Protein AF-B5RK95-F1 (afdb_monomer)

Structure (mmCIF, N/CA/C/O backbone):
data_AF-B5RK95-F1
#
_entry.id   AF-B5RK95-F1
#
loop_
_atom_site.group_PDB
_atom_site.id
_atom_site.type_symbol
_atom_site.label_atom_id
_atom_site.label_alt_id
_atom_site.label_comp_id
_atom_site.label_asym_id
_atom_site.label_entity_id
_atom_site.label_seq_id
_atom_site.pdbx_PDB_ins_code
_atom_site.Cartn_x
_atom_site.Cartn_y
_atom_site.Cartn_z
_atom_site.occupancy
_atom_site.B_iso_or_equiv
_atom_site.auth_seq_id
_atom_site.auth_comp_id
_atom_site.auth_asym_id
_atom_site.auth_atom_id
_atom_site.pdbx_PDB_model_num
ATOM 1 N N . MET A 1 1 ? -3.355 -4.726 -27.374 1.00 54.84 1 MET A N 1
ATOM 2 C CA . MET A 1 1 ? -2.736 -3.385 -27.413 1.00 54.84 1 MET A CA 1
ATOM 3 C C . MET A 1 1 ? -2.759 -2.833 -25.996 1.00 54.84 1 MET A C 1
ATOM 5 O O . MET A 1 1 ? -3.835 -2.815 -25.408 1.00 54.84 1 MET A O 1
ATOM 9 N N . PHE A 1 2 ? -1.605 -2.508 -25.412 1.00 63.03 2 PHE A N 1
ATOM 10 C CA . PHE A 1 2 ? -1.546 -1.947 -24.059 1.00 63.03 2 PHE A CA 1
ATOM 11 C C . PHE A 1 2 ? -1.890 -0.448 -24.091 1.00 63.03 2 PHE A C 1
ATOM 13 O O . PHE A 1 2 ? -1.600 0.245 -25.054 1.00 63.03 2 PHE A O 1
ATOM 20 N N . ASN A 1 3 ? -2.540 0.038 -23.042 1.00 80.19 3 ASN A N 1
ATOM 21 C CA . ASN A 1 3 ? -2.752 1.451 -22.718 1.00 80.19 3 ASN A CA 1
ATOM 22 C C . ASN A 1 3 ? -2.392 1.648 -21.236 1.00 80.19 3 ASN A C 1
ATOM 24 O O . ASN A 1 3 ? -2.134 0.663 -20.535 1.00 80.19 3 ASN A O 1
ATOM 28 N N . LEU A 1 4 ? -2.392 2.878 -20.712 1.00 76.56 4 LEU A N 1
ATOM 29 C CA . LEU A 1 4 ? -1.972 3.121 -19.325 1.00 76.56 4 LEU A CA 1
ATOM 30 C C . LEU A 1 4 ? -2.767 2.271 -18.322 1.00 76.56 4 LEU A C 1
ATOM 32 O O . LEU A 1 4 ? -2.206 1.759 -17.350 1.00 76.56 4 LEU A O 1
ATOM 36 N N . GLN A 1 5 ? -4.071 2.107 -18.551 1.00 78.56 5 GLN A N 1
ATOM 37 C CA . GLN A 1 5 ? -4.948 1.347 -17.661 1.00 78.56 5 GLN A CA 1
ATOM 38 C C . GLN A 1 5 ? -4.599 -0.146 -17.639 1.00 78.56 5 GLN A C 1
ATOM 40 O O . GLN A 1 5 ? -4.458 -0.724 -16.562 1.00 78.56 5 GLN A O 1
ATOM 45 N N . THR A 1 6 ? -4.413 -0.761 -18.806 1.00 82.19 6 THR A N 1
ATOM 46 C CA . THR A 1 6 ? -4.085 -2.191 -18.936 1.00 82.19 6 THR A CA 1
ATOM 47 C C . THR A 1 6 ? -2.648 -2.498 -18.510 1.00 82.19 6 THR A C 1
ATOM 49 O O . THR A 1 6 ? -2.421 -3.503 -17.837 1.00 82.19 6 THR A O 1
ATOM 52 N N . LEU A 1 7 ? -1.695 -1.599 -18.783 1.00 77.62 7 LEU A N 1
ATOM 53 C CA . LEU A 1 7 ? -0.317 -1.694 -18.288 1.00 77.62 7 LEU A CA 1
ATOM 54 C C . LEU A 1 7 ? -0.280 -1.636 -16.751 1.00 77.62 7 LEU A C 1
ATOM 56 O O . LEU A 1 7 ? 0.379 -2.446 -16.099 1.00 77.62 7 LEU A O 1
ATOM 60 N N . THR A 1 8 ? -1.051 -0.718 -16.161 1.00 76.25 8 THR A N 1
ATOM 61 C CA . THR A 1 8 ? -1.187 -0.593 -14.701 1.00 76.25 8 THR A CA 1
ATOM 62 C C . THR A 1 8 ? -1.850 -1.825 -14.083 1.00 76.25 8 THR A C 1
ATOM 64 O O . THR A 1 8 ? -1.449 -2.258 -13.003 1.00 76.25 8 THR A O 1
ATOM 67 N N . ALA A 1 9 ? -2.862 -2.394 -14.744 1.00 79.12 9 ALA A N 1
ATOM 68 C CA . ALA A 1 9 ? -3.534 -3.604 -14.278 1.00 79.12 9 ALA A CA 1
ATOM 69 C C . ALA A 1 9 ? -2.571 -4.801 -14.236 1.00 79.12 9 ALA A C 1
ATOM 71 O O . ALA A 1 9 ? -2.454 -5.443 -13.194 1.00 79.12 9 ALA A O 1
ATOM 72 N N . LYS A 1 10 ? -1.802 -5.020 -15.310 1.00 78.88 10 LYS A N 1
ATOM 73 C CA . LYS A 1 10 ? -0.792 -6.087 -15.390 1.00 78.88 10 LYS A CA 1
ATOM 74 C C . LYS A 1 10 ? 0.316 -5.913 -14.346 1.00 78.88 10 LYS A C 1
ATOM 76 O O . LYS A 1 10 ? 0.689 -6.865 -13.667 1.00 78.88 10 LYS A O 1
ATOM 81 N N . ALA A 1 11 ? 0.789 -4.681 -14.142 1.00 75.12 11 ALA A N 1
ATOM 82 C CA . ALA A 1 11 ? 1.787 -4.374 -13.116 1.00 75.12 11 ALA A CA 1
ATOM 83 C C . ALA A 1 11 ? 1.290 -4.683 -11.689 1.00 75.12 11 ALA A C 1
ATOM 85 O O . ALA A 1 11 ? 2.057 -5.129 -10.837 1.00 75.12 11 ALA A O 1
ATOM 86 N N . ARG A 1 12 ? -0.003 -4.454 -11.420 1.00 72.06 12 ARG A N 1
ATOM 87 C CA . ARG A 1 12 ? -0.630 -4.780 -10.129 1.00 72.06 12 ARG A CA 1
ATOM 88 C C . ARG A 1 12 ? -0.820 -6.275 -9.929 1.00 72.06 12 ARG A C 1
ATOM 90 O O . ARG A 1 12 ? -0.613 -6.754 -8.820 1.00 72.06 12 ARG A O 1
ATOM 97 N N . GLU A 1 13 ? -1.205 -6.993 -10.978 1.00 75.62 13 GLU A N 1
ATOM 98 C CA . GLU A 1 13 ? -1.355 -8.447 -10.933 1.00 75.62 13 GLU A CA 1
ATOM 99 C C . GLU A 1 13 ? -0.027 -9.125 -10.573 1.00 75.62 13 GLU A C 1
ATOM 101 O O . GLU A 1 13 ? 0.015 -9.922 -9.639 1.00 75.62 13 GLU A O 1
ATOM 106 N N . LEU A 1 14 ? 1.073 -8.701 -11.207 1.00 72.56 14 LEU A N 1
ATOM 107 C CA . LEU A 1 14 ? 2.425 -9.199 -10.925 1.00 72.56 14 LEU A CA 1
ATOM 108 C C . LEU A 1 14 ? 2.904 -8.897 -9.499 1.00 72.56 14 LEU A C 1
ATOM 110 O O . LEU A 1 14 ? 3.640 -9.686 -8.912 1.00 72.56 14 LEU A O 1
ATOM 114 N N . ARG A 1 15 ? 2.497 -7.759 -8.928 1.00 71.69 15 ARG A N 1
ATOM 115 C CA . ARG A 1 15 ? 2.853 -7.384 -7.552 1.00 71.69 15 ARG A CA 1
ATOM 116 C C . ARG A 1 15 ? 2.082 -8.186 -6.495 1.00 71.69 15 ARG A C 1
ATOM 118 O O . ARG A 1 15 ? 2.555 -8.320 -5.369 1.00 71.69 15 ARG A O 1
ATOM 125 N N . GLY A 1 16 ? 0.899 -8.693 -6.837 1.00 66.25 16 GLY A N 1
ATOM 126 C CA . GLY A 1 16 ? -0.042 -9.274 -5.884 1.00 66.25 16 GLY A CA 1
ATOM 127 C C . GLY A 1 16 ? -0.821 -8.212 -5.096 1.00 66.25 16 GLY A C 1
ATOM 128 O O . GLY A 1 16 ? -0.387 -7.074 -4.904 1.00 66.25 16 GLY A O 1
ATOM 129 N N . ASN A 1 17 ? -2.022 -8.572 -4.635 1.00 60.41 17 ASN A N 1
ATOM 130 C CA . ASN A 1 17 ? -2.891 -7.662 -3.882 1.00 60.41 17 ASN A CA 1
ATOM 131 C C . ASN A 1 17 ? -2.340 -7.420 -2.466 1.00 60.41 17 ASN A C 1
ATOM 133 O O . ASN A 1 17 ? -2.669 -8.150 -1.532 1.00 60.41 17 ASN A O 1
ATOM 137 N N . VAL A 1 18 ? -1.550 -6.356 -2.301 1.00 56.75 18 VAL A N 1
ATOM 138 C CA . VAL A 1 18 ? -0.990 -5.941 -1.000 1.00 56.75 18 VAL A CA 1
ATOM 139 C C . VAL A 1 18 ? -2.084 -5.428 -0.050 1.00 56.75 18 VAL A C 1
ATOM 141 O O . VAL A 1 18 ? -1.953 -5.523 1.167 1.00 56.75 18 VAL A O 1
ATOM 144 N N . VAL A 1 19 ? -3.201 -4.916 -0.588 1.00 56.16 19 VAL A N 1
ATOM 145 C CA . VAL A 1 19 ? -4.320 -4.382 0.205 1.00 56.16 19 VAL A CA 1
ATOM 146 C C . VAL A 1 19 ? -5.676 -4.722 -0.428 1.00 56.16 19 VAL A C 1
ATOM 148 O O . VAL A 1 19 ? -6.061 -4.149 -1.450 1.00 56.16 19 VAL A O 1
ATOM 151 N N . LYS A 1 20 ? -6.481 -5.571 0.229 1.00 54.50 20 LYS A N 1
ATOM 152 C CA . LYS A 1 20 ? -7.917 -5.715 -0.081 1.00 54.50 20 LYS A CA 1
ATOM 153 C C . LYS A 1 20 ? -8.693 -4.563 0.561 1.00 54.50 20 LYS A C 1
ATOM 155 O O . LYS A 1 20 ? -9.139 -4.665 1.693 1.00 54.50 20 LYS A O 1
ATOM 160 N N . ALA A 1 21 ? -8.853 -3.454 -0.155 1.00 48.59 21 ALA A N 1
ATOM 161 C CA . ALA A 1 21 ? -9.698 -2.350 0.306 1.00 48.59 21 ALA A CA 1
ATOM 162 C C . ALA A 1 21 ? -10.989 -2.273 -0.512 1.00 48.59 21 ALA A C 1
ATOM 164 O O . ALA A 1 21 ? -10.939 -2.014 -1.718 1.00 48.59 21 ALA A O 1
ATOM 165 N N . VAL A 1 22 ? -12.117 -2.460 0.176 1.00 50.56 22 VAL A N 1
ATOM 166 C CA . VAL A 1 22 ? -13.475 -2.249 -0.334 1.00 50.56 22 VAL A CA 1
ATOM 167 C C . VAL A 1 22 ? -13.734 -0.743 -0.405 1.00 50.56 22 VAL A C 1
ATOM 169 O O . VAL A 1 22 ? -13.528 -0.021 0.568 1.00 50.56 22 VAL A O 1
ATOM 172 N N . SER A 1 23 ? -14.133 -0.253 -1.578 1.00 44.75 23 SER A N 1
ATOM 173 C CA . SER A 1 23 ? -14.533 1.142 -1.772 1.00 44.75 23 SER A CA 1
ATOM 174 C C . SER A 1 23 ? -16.000 1.300 -1.388 1.00 44.75 23 SER A C 1
ATOM 176 O O . SER A 1 23 ? -16.867 0.808 -2.104 1.00 44.75 23 SER A O 1
ATOM 178 N N . THR A 1 24 ? -16.296 2.020 -0.310 1.00 49.72 24 THR A N 1
ATOM 179 C CA . THR A 1 24 ? -17.663 2.420 0.047 1.00 49.72 24 THR A CA 1
ATOM 180 C C . THR A 1 24 ? -17.895 3.889 -0.312 1.00 49.72 24 THR A C 1
ATOM 182 O O . THR A 1 24 ? -17.224 4.785 0.197 1.00 49.72 24 THR A O 1
ATOM 185 N N . LYS A 1 25 ? -18.859 4.150 -1.206 1.00 42.91 25 LYS A N 1
ATOM 186 C CA . LYS A 1 25 ? -19.422 5.491 -1.433 1.00 42.91 25 LYS A CA 1
ATOM 187 C C . LYS A 1 25 ? -20.409 5.773 -0.295 1.00 42.91 25 LYS A C 1
ATOM 189 O O . LYS A 1 25 ? -21.507 5.231 -0.298 1.00 42.91 25 LYS A O 1
ATOM 194 N N . GLY A 1 26 ? -20.018 6.588 0.681 1.00 50.06 26 GLY A N 1
ATOM 195 C CA . GLY A 1 26 ? -20.921 7.099 1.716 1.00 50.06 26 GLY A CA 1
ATOM 196 C C . GLY A 1 26 ? -21.118 8.605 1.557 1.00 50.06 26 GLY A C 1
ATOM 197 O O . GLY A 1 26 ? -20.135 9.337 1.529 1.00 50.06 26 GLY A O 1
ATOM 198 N N . SER A 1 27 ? -22.369 9.063 1.445 1.00 45.97 27 SER A N 1
ATOM 199 C CA . SER A 1 27 ? -22.750 10.482 1.300 1.00 45.97 27 SER A CA 1
ATOM 200 C C . SER A 1 27 ? -23.079 11.183 2.626 1.00 45.97 27 SER A C 1
ATOM 202 O O . SER A 1 27 ? -23.530 12.325 2.625 1.00 45.97 27 SER A O 1
ATOM 204 N N . ARG A 1 28 ? -22.879 10.523 3.772 1.00 54.41 28 ARG A N 1
ATOM 205 C CA . ARG A 1 28 ? -23.142 11.113 5.089 1.00 54.41 28 ARG A CA 1
ATOM 206 C C . ARG A 1 28 ? -21.872 11.736 5.648 1.00 54.41 28 ARG A C 1
ATOM 208 O O . ARG A 1 28 ? -21.068 11.056 6.280 1.00 54.41 28 ARG A O 1
ATOM 215 N N . THR A 1 29 ? -21.710 13.034 5.420 1.00 50.25 29 THR A N 1
ATOM 216 C CA . THR A 1 29 ? -20.744 13.849 6.161 1.00 50.25 29 THR A CA 1
ATOM 217 C C . THR A 1 29 ? -21.251 13.969 7.595 1.00 50.25 29 THR A C 1
ATOM 219 O O . THR A 1 29 ? -22.136 14.769 7.879 1.00 50.25 29 THR A O 1
ATOM 222 N N . MET A 1 30 ? -20.753 13.114 8.485 1.00 63.47 30 MET A N 1
ATOM 223 C CA . MET A 1 30 ? -20.990 13.258 9.920 1.00 63.47 30 MET A CA 1
ATOM 224 C C . MET A 1 30 ? -19.990 14.258 10.493 1.00 63.47 30 MET A C 1
ATOM 226 O O . MET A 1 30 ? -18.818 14.248 10.103 1.00 63.47 30 MET A O 1
ATOM 230 N N . THR A 1 31 ? -20.442 15.107 11.416 1.00 67.69 31 THR A N 1
ATOM 231 C CA . THR A 1 31 ? -19.552 16.028 12.124 1.00 67.69 31 THR A CA 1
ATOM 232 C C . THR A 1 31 ? -18.623 15.223 13.036 1.00 67.69 31 THR A C 1
ATOM 234 O O . THR A 1 31 ? -19.106 14.423 13.840 1.00 67.69 31 THR A O 1
ATOM 237 N N . PRO A 1 32 ? -17.299 15.385 12.916 1.00 69.06 32 PRO A N 1
ATOM 238 C CA . PRO A 1 32 ? -16.351 14.729 13.806 1.00 69.06 32 PRO A CA 1
ATOM 239 C C . PRO A 1 32 ? -16.491 15.254 15.240 1.00 69.06 32 PRO A C 1
ATOM 241 O O . PRO A 1 32 ? -16.537 16.461 15.466 1.00 69.06 32 PRO A O 1
ATOM 244 N N . VAL A 1 33 ? -16.523 14.334 16.205 1.00 76.38 33 VAL A N 1
ATOM 245 C CA . VAL A 1 33 ? -16.513 14.652 17.639 1.00 76.38 33 VAL A CA 1
ATOM 246 C C . VAL A 1 33 ? -15.061 14.787 18.089 1.00 76.38 33 VAL A C 1
ATOM 248 O O . VAL A 1 33 ? -14.368 13.786 18.288 1.00 76.38 33 VAL A O 1
ATOM 251 N N . TYR A 1 34 ? -14.576 16.022 18.198 1.00 73.75 34 TYR A N 1
ATOM 252 C CA . TYR A 1 34 ? -13.201 16.306 18.628 1.00 73.75 34 TYR A CA 1
ATOM 253 C C . TYR A 1 34 ? -13.060 16.463 20.141 1.00 73.75 34 TYR A C 1
ATOM 255 O O . TYR A 1 34 ? -11.974 16.228 20.671 1.00 73.75 34 TYR A O 1
ATOM 263 N N . ASP A 1 35 ? -14.134 16.860 20.821 1.00 86.06 35 ASP A N 1
ATOM 264 C CA . ASP A 1 35 ? -14.102 17.135 22.249 1.00 86.06 35 ASP A CA 1
ATOM 265 C C . ASP A 1 35 ? -13.891 15.853 23.072 1.00 86.06 35 ASP A C 1
ATOM 267 O O . ASP A 1 35 ? -14.504 14.809 22.825 1.00 86.06 35 ASP A O 1
ATOM 271 N N . ARG A 1 36 ? -12.984 15.924 24.052 1.00 81.19 36 ARG A N 1
ATOM 272 C CA . ARG A 1 36 ? -12.591 14.764 24.864 1.00 81.19 36 ARG A CA 1
ATOM 273 C C . ARG A 1 36 ? -13.677 14.347 25.850 1.00 81.19 36 ARG A C 1
ATOM 275 O O . ARG A 1 36 ? -13.830 13.148 26.088 1.00 81.19 36 ARG A O 1
ATOM 282 N N . ASP A 1 37 ? -14.430 15.295 26.398 1.00 86.00 37 ASP A N 1
ATOM 283 C CA . ASP A 1 37 ? -15.521 14.992 27.321 1.00 86.00 37 ASP A CA 1
ATOM 284 C C . ASP A 1 37 ? -16.710 14.375 26.573 1.00 86.00 37 ASP A C 1
ATOM 286 O O . ASP A 1 37 ? -17.324 13.424 27.064 1.00 86.00 37 ASP A O 1
ATOM 290 N N . GLU A 1 38 ? -17.001 14.841 25.356 1.00 86.44 38 GLU A N 1
ATOM 291 C CA . GLU A 1 38 ? -17.984 14.215 24.465 1.00 86.44 38 GLU A CA 1
ATOM 292 C C . GLU A 1 38 ? -17.565 12.797 24.053 1.00 86.44 38 GLU A C 1
ATOM 294 O O . GLU A 1 38 ? -18.384 11.876 24.107 1.00 86.44 38 GLU A O 1
ATOM 299 N N . GLN A 1 39 ? -16.287 12.581 23.713 1.00 86.44 39 GLN A N 1
ATOM 300 C CA . GLN A 1 39 ? -15.757 11.239 23.439 1.00 86.44 39 GLN A CA 1
ATOM 301 C C . GLN A 1 39 ? -15.899 10.304 24.648 1.00 86.44 39 GLN A C 1
ATOM 303 O O . GLN A 1 39 ? -16.265 9.140 24.468 1.00 86.44 39 GLN A O 1
ATOM 308 N N . ARG A 1 40 ? -15.659 10.797 25.873 1.00 87.69 40 ARG A N 1
ATOM 309 C CA . ARG A 1 40 ? -15.836 10.013 27.107 1.00 87.69 40 ARG A CA 1
ATOM 310 C C . ARG A 1 40 ? -17.297 9.608 27.309 1.00 87.69 40 ARG A C 1
ATOM 312 O O . ARG A 1 40 ? -17.568 8.424 27.489 1.00 87.69 40 ARG A O 1
ATOM 319 N N . LYS A 1 41 ? -18.236 10.551 27.183 1.00 89.81 41 LYS A N 1
ATOM 320 C CA . LYS A 1 41 ? -19.683 10.275 27.284 1.00 89.81 41 LYS A CA 1
ATOM 321 C C . LYS A 1 41 ? -20.153 9.265 26.234 1.00 89.81 41 LYS A C 1
ATOM 323 O O . LYS A 1 41 ? -20.959 8.384 26.527 1.00 89.81 41 LYS A O 1
ATOM 328 N N . LEU A 1 42 ? -19.647 9.372 25.002 1.00 88.69 42 LEU A N 1
ATOM 329 C CA . LEU A 1 42 ? -19.939 8.405 23.941 1.00 88.69 42 LEU A CA 1
ATOM 330 C C . LEU A 1 42 ? -19.399 7.019 24.282 1.00 88.69 42 LEU A C 1
ATOM 332 O O . LEU A 1 42 ? -20.122 6.039 24.122 1.00 88.69 42 LEU A O 1
ATOM 336 N N . ARG A 1 43 ? -18.167 6.935 24.789 1.00 90.06 43 ARG A N 1
ATOM 337 C CA . ARG A 1 43 ? -17.567 5.673 25.222 1.00 90.06 43 ARG A CA 1
ATOM 338 C C . ARG A 1 43 ? -18.377 5.012 26.340 1.00 90.06 43 ARG A C 1
ATOM 340 O O . ARG A 1 43 ? -18.685 3.830 26.228 1.00 90.06 43 ARG A O 1
ATOM 347 N N . GLU A 1 44 ? -18.768 5.766 27.368 1.00 92.50 44 GLU A N 1
ATOM 348 C CA . GLU A 1 44 ? -19.621 5.287 28.470 1.00 92.50 44 GLU A CA 1
ATOM 349 C C . GLU A 1 44 ? -20.961 4.754 27.950 1.00 92.50 44 GLU A C 1
ATOM 351 O O . GLU A 1 44 ? -21.387 3.655 28.304 1.00 92.50 44 GLU A O 1
ATOM 356 N N . ARG A 1 45 ? -21.602 5.488 27.033 1.00 92.25 45 ARG A N 1
ATOM 357 C CA . ARG A 1 45 ? -22.849 5.044 26.403 1.00 92.25 45 ARG A CA 1
ATOM 358 C C . ARG A 1 45 ? -22.660 3.769 25.583 1.00 92.25 45 ARG A C 1
ATOM 360 O O . ARG A 1 45 ? -23.515 2.888 25.637 1.00 92.25 45 ARG A O 1
ATOM 367 N N . ILE A 1 46 ? -21.579 3.664 24.811 1.00 91.44 46 ILE A N 1
ATOM 368 C CA . ILE A 1 46 ? -21.261 2.457 24.035 1.00 91.44 46 ILE A CA 1
ATOM 369 C C . ILE A 1 46 ? -21.081 1.275 24.987 1.00 91.44 46 ILE A C 1
ATOM 371 O O . ILE A 1 46 ? -21.717 0.249 24.782 1.00 91.44 46 ILE A O 1
ATOM 375 N N . GLN A 1 47 ? -20.309 1.444 26.060 1.00 91.81 47 GLN A N 1
ATOM 376 C CA . GLN A 1 47 ? -20.085 0.408 27.068 1.00 91.81 47 GLN A CA 1
ATOM 377 C C . GLN A 1 47 ? -21.388 -0.079 27.727 1.00 91.81 47 GLN A C 1
ATOM 379 O O . GLN A 1 47 ? -21.510 -1.256 28.038 1.00 91.81 47 GLN A O 1
ATOM 384 N N . GLN A 1 48 ? -22.369 0.805 27.928 1.00 93.44 48 GLN A N 1
ATOM 385 C CA . GLN A 1 48 ? -23.658 0.449 28.536 1.00 93.44 48 GLN A CA 1
ATOM 386 C C . GLN A 1 48 ? -24.665 -0.169 27.558 1.00 93.44 48 GLN A C 1
ATOM 388 O O . GLN A 1 48 ? -25.579 -0.870 27.986 1.00 93.44 48 GLN A O 1
ATOM 393 N N . THR A 1 49 ? -24.566 0.143 26.261 1.00 94.50 49 THR A N 1
ATOM 394 C CA . THR A 1 49 ? -25.648 -0.135 25.294 1.00 94.50 49 THR A CA 1
ATOM 395 C C . THR A 1 49 ? -25.246 -1.026 24.128 1.00 94.50 49 THR A C 1
ATOM 397 O O . THR A 1 49 ? -26.122 -1.477 23.392 1.00 94.50 49 THR A O 1
ATOM 400 N N . GLN A 1 50 ? -23.951 -1.259 23.918 1.00 94.31 50 GLN A N 1
ATOM 401 C C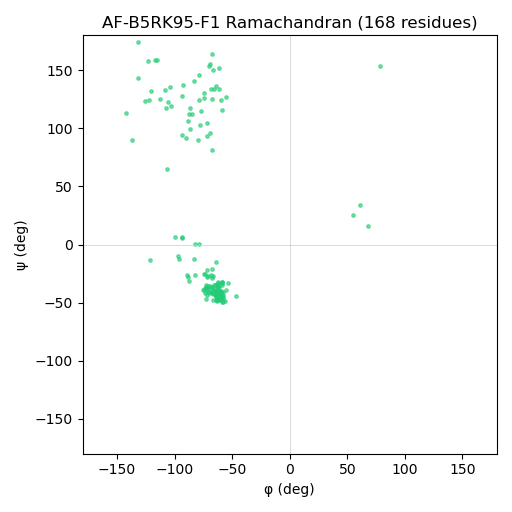A . GLN A 1 50 ? -23.420 -2.006 22.784 1.00 94.31 50 GLN A CA 1
ATOM 402 C C . GLN A 1 50 ? -22.567 -3.188 23.252 1.00 94.31 50 GLN A C 1
ATOM 404 O O . GLN A 1 50 ? -22.040 -3.167 24.361 1.00 94.31 50 GLN A O 1
ATOM 409 N N . PRO A 1 51 ? -22.383 -4.209 22.400 1.00 94.06 51 PRO A N 1
ATOM 410 C CA . PRO A 1 51 ? -21.472 -5.308 22.693 1.00 94.06 51 PRO A CA 1
ATOM 411 C C . PRO A 1 51 ? -20.016 -4.851 22.870 1.00 94.06 51 PRO A C 1
ATOM 413 O O . PRO A 1 51 ? -19.559 -3.931 22.188 1.00 94.06 51 PRO A O 1
ATOM 416 N N . ASP A 1 52 ? -19.251 -5.592 23.672 1.00 89.19 52 ASP A N 1
ATOM 417 C CA . ASP A 1 52 ? -17.842 -5.299 23.984 1.00 89.19 52 ASP A CA 1
ATOM 418 C C . ASP A 1 52 ? -16.952 -5.128 22.745 1.00 89.19 52 ASP A C 1
ATOM 420 O O . ASP A 1 52 ? -16.026 -4.317 22.733 1.00 89.19 52 ASP A O 1
ATOM 424 N N . TRP A 1 53 ? -17.238 -5.853 21.660 1.00 87.88 53 TRP A N 1
ATOM 425 C CA . TRP A 1 53 ? -16.458 -5.741 20.427 1.00 87.88 53 TRP A CA 1
ATOM 426 C C . TRP A 1 53 ? -16.626 -4.376 19.737 1.00 87.88 53 TRP A C 1
ATOM 428 O O . TRP A 1 53 ? -15.688 -3.910 19.088 1.00 87.88 53 TRP A O 1
ATOM 438 N N . ILE A 1 54 ? -17.779 -3.709 19.895 1.00 91.06 54 ILE A N 1
ATOM 439 C CA . ILE A 1 54 ? -17.992 -2.336 19.407 1.00 91.06 54 ILE A CA 1
ATOM 440 C C . ILE A 1 54 ? -17.169 -1.359 20.242 1.00 91.06 54 ILE A C 1
ATOM 442 O O . ILE A 1 54 ? -16.558 -0.449 19.683 1.00 91.06 54 ILE A O 1
ATOM 446 N N . LEU A 1 55 ? -17.128 -1.556 21.563 1.00 89.94 55 LEU A N 1
ATOM 447 C CA . LEU A 1 55 ? -16.313 -0.740 22.459 1.00 89.94 55 LEU A CA 1
ATOM 448 C C . LEU A 1 55 ? -14.823 -0.874 22.119 1.00 89.94 55 LEU A C 1
ATOM 450 O O . LEU A 1 55 ? -14.136 0.132 21.966 1.00 89.94 55 LEU A O 1
ATOM 454 N N . LEU A 1 56 ? -14.345 -2.102 21.899 1.00 87.19 56 LEU A N 1
ATOM 455 C CA . LEU A 1 56 ? -12.974 -2.361 21.458 1.00 87.19 56 LEU A CA 1
ATOM 456 C C . LEU A 1 56 ? -12.673 -1.690 20.112 1.00 87.19 56 LEU A C 1
ATOM 458 O O . LEU A 1 56 ? -11.633 -1.052 19.947 1.00 87.19 56 LEU A O 1
ATOM 462 N N . TRP A 1 57 ? -13.584 -1.815 19.145 1.00 89.25 57 TRP A N 1
ATOM 463 C CA . TRP A 1 57 ? -13.445 -1.163 17.845 1.00 89.25 57 TRP A CA 1
ATOM 464 C C . TRP A 1 57 ? -13.369 0.366 17.982 1.00 89.25 57 TRP A C 1
ATOM 466 O O . TRP A 1 57 ? -12.518 0.995 17.349 1.00 89.25 57 TRP A O 1
ATOM 476 N N . TRP A 1 58 ? -14.212 0.958 18.835 1.00 88.88 58 TRP A N 1
ATOM 477 C CA . TRP A 1 58 ? -14.223 2.393 19.124 1.00 88.88 58 TRP A CA 1
ATOM 478 C C . TRP A 1 58 ? -12.918 2.863 19.772 1.00 88.88 58 TRP A C 1
ATOM 480 O O . TRP A 1 58 ? -12.324 3.847 19.323 1.00 88.88 58 TRP A O 1
ATOM 490 N N . ASP A 1 59 ? -12.433 2.144 20.783 1.00 87.56 59 ASP A N 1
ATOM 491 C CA . ASP A 1 59 ? -11.190 2.472 21.484 1.00 87.56 59 ASP A CA 1
ATOM 492 C C . ASP A 1 59 ? -9.989 2.408 20.526 1.00 87.56 59 ASP A C 1
ATOM 494 O O . ASP A 1 59 ? -9.175 3.332 20.476 1.00 87.56 59 ASP A O 1
ATOM 498 N N . ILE A 1 60 ? -9.914 1.382 19.670 1.00 87.44 60 ILE A N 1
ATOM 499 C CA . ILE A 1 60 ? -8.867 1.293 18.641 1.00 87.44 60 ILE A CA 1
ATOM 500 C C . ILE A 1 60 ? -8.985 2.457 17.653 1.00 87.44 60 ILE A C 1
ATOM 502 O O . ILE A 1 60 ? -7.983 3.106 17.348 1.00 87.44 60 ILE A O 1
ATOM 506 N N . ALA A 1 61 ? -10.184 2.751 17.148 1.00 87.50 61 ALA A N 1
ATOM 507 C CA . ALA A 1 61 ? -10.387 3.806 16.159 1.00 87.50 61 ALA A CA 1
ATOM 508 C C . ALA A 1 61 ? -10.001 5.193 16.700 1.00 87.50 61 ALA A C 1
ATOM 510 O O . ALA A 1 61 ? -9.314 5.954 16.017 1.00 87.50 61 ALA A O 1
ATOM 511 N N . THR A 1 62 ? -10.392 5.507 17.935 1.00 85.81 62 THR A N 1
ATOM 512 C CA . THR A 1 62 ? -10.139 6.814 18.559 1.00 85.81 62 THR A CA 1
ATOM 513 C C . THR A 1 62 ? -8.683 7.004 18.983 1.00 85.81 62 THR A C 1
ATOM 515 O O . THR A 1 62 ? -8.140 8.092 18.794 1.00 85.81 62 THR A O 1
ATOM 518 N N . VAL A 1 63 ? -8.013 5.962 19.492 1.00 84.62 63 VAL A N 1
ATOM 519 C CA . VAL A 1 63 ? -6.590 6.032 19.882 1.00 84.62 63 VAL A CA 1
ATOM 520 C C . VAL A 1 63 ? -5.670 6.107 18.662 1.00 84.62 63 VAL A C 1
ATOM 522 O O . VAL A 1 63 ? -4.660 6.812 18.680 1.00 84.62 63 VAL A O 1
ATOM 525 N N . THR A 1 64 ? -5.999 5.387 17.588 1.00 84.50 64 THR A N 1
ATOM 526 C CA . THR A 1 64 ? -5.139 5.314 16.396 1.00 84.50 64 THR A CA 1
ATOM 527 C C . THR A 1 64 ? -5.410 6.421 15.380 1.00 84.50 64 THR A C 1
ATOM 529 O O . THR A 1 64 ? -4.502 6.802 14.637 1.00 84.50 64 THR A O 1
ATOM 532 N N . GLY A 1 65 ? -6.644 6.936 15.327 1.00 83.38 65 GLY A N 1
ATOM 533 C CA . GLY A 1 65 ? -7.104 7.838 14.270 1.00 83.38 65 GLY A CA 1
ATOM 534 C C . GLY A 1 65 ? -7.216 7.159 12.899 1.00 83.38 65 GLY A C 1
ATOM 535 O O . GLY A 1 65 ? -7.252 7.835 11.866 1.00 83.38 65 GLY A O 1
ATOM 536 N N . TRP A 1 66 ? -7.219 5.824 12.857 1.00 85.31 66 TRP A N 1
ATOM 537 C CA . TRP A 1 66 ? -7.343 5.067 11.618 1.00 85.31 66 TRP A CA 1
ATOM 538 C C . TRP A 1 66 ? -8.741 5.179 11.020 1.00 85.31 66 TRP A C 1
ATOM 540 O O . TRP A 1 66 ? -9.737 5.388 11.711 1.00 85.31 66 TRP A O 1
ATOM 550 N N . ARG A 1 67 ? -8.833 5.021 9.694 1.00 81.00 67 ARG A N 1
ATOM 551 C CA . ARG A 1 67 ? -10.143 4.978 9.037 1.00 81.00 67 ARG A CA 1
ATOM 552 C C . ARG A 1 67 ? -10.877 3.723 9.472 1.00 81.00 67 ARG A C 1
ATOM 554 O O . ARG A 1 67 ? -10.256 2.678 9.643 1.00 81.00 67 ARG A O 1
ATOM 561 N N . THR A 1 68 ? -12.205 3.786 9.499 1.00 83.94 68 THR A N 1
ATOM 562 C CA . THR A 1 68 ? -13.068 2.623 9.745 1.00 83.94 68 THR A CA 1
ATOM 563 C C . THR A 1 68 ? -12.646 1.407 8.919 1.00 83.94 68 THR A C 1
ATOM 565 O O . THR A 1 68 ? -12.507 0.322 9.465 1.00 83.94 68 THR A O 1
ATOM 568 N N . SER A 1 69 ? -12.343 1.591 7.628 1.00 80.56 69 SER A N 1
ATOM 569 C CA . SER A 1 69 ? -11.880 0.505 6.757 1.00 80.56 69 SER A CA 1
ATOM 570 C C . SER A 1 69 ? -10.556 -0.117 7.198 1.00 80.56 69 SER A C 1
ATOM 572 O O . SER A 1 69 ? -10.358 -1.310 7.005 1.00 80.56 69 SER A O 1
ATOM 574 N N . ASP A 1 70 ? -9.638 0.680 7.739 1.00 83.56 70 ASP A N 1
ATOM 575 C CA . ASP A 1 70 ? -8.331 0.203 8.185 1.00 83.56 70 ASP A CA 1
ATOM 576 C C . ASP A 1 70 ? -8.485 -0.599 9.495 1.00 83.56 70 ASP A C 1
ATOM 578 O O . ASP A 1 70 ? -7.936 -1.692 9.611 1.00 83.56 70 ASP A O 1
ATOM 582 N N . VAL A 1 71 ? -9.324 -0.123 10.426 1.00 86.50 71 VAL A N 1
ATOM 583 C CA . VAL A 1 71 ? -9.640 -0.828 11.685 1.00 86.50 71 VAL A CA 1
ATOM 584 C C . VAL A 1 71 ? -10.415 -2.127 11.427 1.00 86.50 71 VAL A C 1
ATOM 586 O O . VAL A 1 71 ? -10.110 -3.154 12.020 1.00 86.50 71 VAL A O 1
ATOM 589 N N . CYS A 1 72 ? -11.385 -2.130 10.509 1.00 85.31 72 CYS A N 1
ATOM 590 C CA . CYS A 1 72 ? -12.158 -3.335 10.181 1.00 85.31 72 CYS A CA 1
ATOM 591 C C . CYS A 1 72 ? -11.329 -4.426 9.482 1.00 85.31 72 CYS A C 1
ATOM 593 O O . CYS A 1 72 ? -11.728 -5.586 9.489 1.00 85.31 72 CYS A O 1
ATOM 595 N N . ASN A 1 73 ? -10.199 -4.071 8.864 1.00 84.06 73 ASN A N 1
ATOM 596 C CA . ASN A 1 73 ? -9.293 -5.028 8.221 1.00 84.06 73 ASN A CA 1
ATOM 597 C C . ASN A 1 73 ? -8.157 -5.497 9.143 1.00 84.06 73 ASN A C 1
ATOM 599 O O . ASN A 1 73 ? -7.263 -6.218 8.688 1.00 84.06 73 ASN A O 1
ATOM 603 N N . LEU A 1 74 ? -8.169 -5.091 10.416 1.00 85.12 74 LEU A N 1
ATOM 604 C CA . LEU A 1 74 ? -7.161 -5.495 11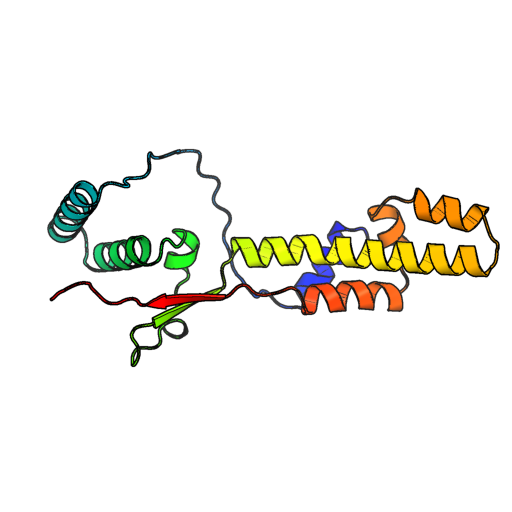.382 1.00 85.12 74 LEU A CA 1
ATOM 605 C C . LEU A 1 74 ? -7.182 -7.017 11.567 1.00 85.12 74 LEU A C 1
ATOM 607 O O . LEU A 1 74 ? -8.236 -7.631 11.724 1.00 85.12 74 LEU A O 1
ATOM 611 N N . ARG A 1 75 ? -6.002 -7.632 11.559 1.00 85.94 75 ARG A N 1
ATOM 612 C CA . ARG A 1 75 ? -5.821 -9.059 11.849 1.00 85.94 75 ARG A CA 1
ATOM 613 C C .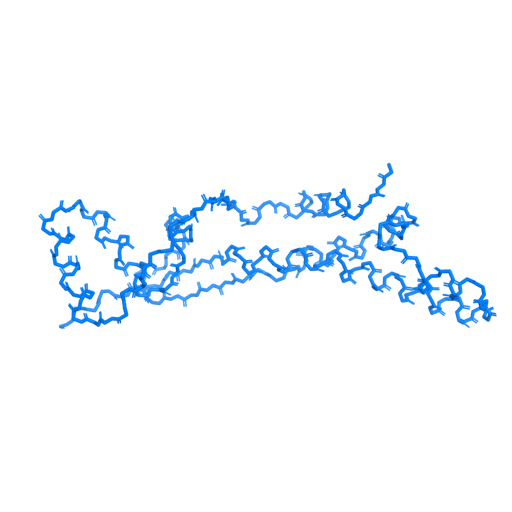 ARG A 1 75 ? -5.009 -9.216 13.120 1.00 85.94 75 ARG A C 1
ATOM 615 O O . ARG A 1 75 ? -4.236 -8.329 13.466 1.00 85.94 75 ARG A O 1
ATOM 622 N N . TYR A 1 76 ? -5.098 -10.371 13.773 1.00 84.69 76 TYR A N 1
ATOM 623 C CA . TYR A 1 76 ? -4.280 -10.636 14.960 1.00 84.69 76 TYR A CA 1
ATOM 624 C C . TYR A 1 76 ? -2.774 -10.546 14.687 1.00 84.69 76 TYR A C 1
ATOM 626 O O . TYR A 1 76 ? -2.035 -10.063 15.534 1.00 84.69 76 TYR A O 1
ATOM 634 N N . SER A 1 77 ? -2.326 -10.893 13.477 1.00 86.88 77 SER A N 1
ATOM 635 C CA . SER A 1 77 ? -0.929 -10.731 13.048 1.00 86.88 77 SER A CA 1
ATOM 636 C C . SER A 1 77 ? -0.455 -9.273 12.982 1.00 86.88 77 SER A C 1
ATOM 638 O O . SER A 1 77 ? 0.740 -9.022 12.873 1.00 86.88 77 SER A O 1
ATOM 640 N N . CYS A 1 78 ? -1.372 -8.303 13.003 1.00 87.00 78 CYS A N 1
ATOM 641 C CA . CYS A 1 78 ? -1.054 -6.877 13.023 1.00 87.00 78 CYS A CA 1
ATOM 642 C C . CYS A 1 78 ? -0.753 -6.363 14.437 1.00 87.00 78 CYS A C 1
ATOM 644 O O . CYS A 1 78 ? -0.287 -5.232 14.572 1.00 87.00 78 CYS A O 1
ATOM 646 N N . ILE A 1 79 ? -1.043 -7.148 15.478 1.00 86.94 79 ILE A N 1
ATOM 647 C CA . ILE A 1 79 ? -0.871 -6.757 16.876 1.00 86.94 79 ILE A CA 1
ATOM 648 C C . ILE A 1 79 ? 0.349 -7.477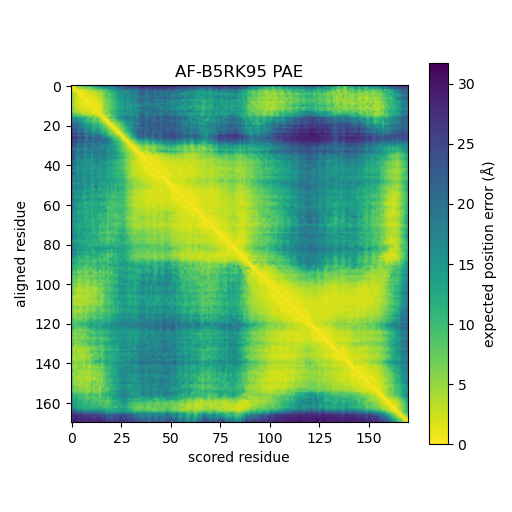 17.441 1.00 86.94 79 ILE A C 1
ATOM 650 O O . ILE A 1 79 ? 0.416 -8.703 17.468 1.00 86.94 79 ILE A O 1
ATOM 654 N N . ASN A 1 80 ? 1.305 -6.702 17.938 1.00 87.19 80 ASN A N 1
ATOM 655 C CA . ASN A 1 80 ? 2.338 -7.207 18.822 1.00 87.19 80 ASN A CA 1
ATOM 656 C C . ASN A 1 80 ? 1.818 -7.112 20.265 1.00 87.19 80 ASN A C 1
ATOM 658 O O . ASN A 1 80 ? 1.728 -6.018 20.828 1.00 87.19 80 ASN A O 1
ATOM 662 N N . TRP A 1 81 ? 1.471 -8.264 20.836 1.00 84.38 81 TRP A N 1
ATOM 663 C CA . TRP A 1 81 ? 0.871 -8.380 22.168 1.00 84.38 81 TRP A CA 1
ATOM 664 C C . TRP A 1 81 ? 1.843 -8.079 23.311 1.00 84.38 81 TRP A C 1
ATOM 666 O O . TRP A 1 81 ? 1.412 -7.596 24.350 1.00 84.38 81 TRP A O 1
ATOM 676 N N . GLU A 1 82 ? 3.145 -8.286 23.110 1.00 86.00 82 GLU A N 1
ATOM 677 C CA . GLU A 1 82 ? 4.176 -7.993 24.117 1.00 86.00 82 GLU A CA 1
ATOM 678 C C . GLU A 1 82 ? 4.353 -6.485 24.326 1.00 86.00 82 GLU A C 1
ATOM 680 O O . GLU A 1 82 ? 4.507 -5.999 25.441 1.00 86.00 82 GLU A O 1
ATOM 685 N N . THR A 1 83 ? 4.312 -5.720 23.235 1.00 84.12 83 THR A N 1
ATOM 686 C CA . THR A 1 83 ? 4.516 -4.262 23.252 1.00 84.12 83 THR A CA 1
ATOM 687 C C . THR A 1 83 ? 3.208 -3.471 23.265 1.00 84.12 83 THR A C 1
ATOM 689 O O . THR A 1 83 ? 3.231 -2.246 23.424 1.00 84.12 83 THR A O 1
ATOM 692 N N . GLY A 1 84 ? 2.073 -4.145 23.049 1.00 82.94 84 GLY A N 1
ATOM 693 C CA . GLY A 1 84 ? 0.765 -3.517 22.869 1.00 82.94 84 GLY A CA 1
ATOM 694 C C . GLY A 1 84 ? 0.721 -2.586 21.655 1.00 82.94 84 GLY A C 1
ATOM 695 O O . GLY A 1 84 ? 0.090 -1.531 21.706 1.00 82.94 84 GLY A O 1
ATOM 696 N N . THR A 1 85 ? 1.445 -2.905 20.577 1.00 86.44 85 THR A N 1
ATOM 697 C CA . THR A 1 85 ? 1.478 -2.072 19.363 1.00 86.44 85 THR A CA 1
ATOM 698 C C . THR A 1 85 ? 0.726 -2.730 18.215 1.00 86.44 85 THR A C 1
ATOM 700 O O . THR A 1 85 ? 0.933 -3.903 17.922 1.00 86.44 85 THR A O 1
ATOM 703 N N . ALA A 1 86 ? -0.127 -1.966 17.535 1.00 87.94 86 ALA A N 1
ATOM 704 C CA . ALA A 1 86 ? -0.790 -2.392 16.311 1.00 87.94 86 ALA A CA 1
ATOM 705 C C . ALA A 1 86 ? -0.125 -1.719 15.106 1.00 87.94 86 ALA A C 1
ATOM 707 O O . ALA A 1 86 ? 0.156 -0.517 15.122 1.00 87.94 86 ALA A O 1
ATOM 708 N N . THR A 1 87 ? 0.128 -2.497 14.057 1.00 86.94 87 THR A N 1
ATOM 709 C CA . THR A 1 87 ? 0.726 -2.029 12.805 1.00 86.94 87 THR A CA 1
ATOM 710 C C . THR A 1 87 ? -0.171 -2.410 11.639 1.00 86.94 87 THR A C 1
ATOM 712 O O . THR A 1 87 ? -0.458 -3.587 11.433 1.00 86.94 87 THR A O 1
ATOM 715 N N . ILE A 1 88 ? -0.592 -1.421 10.854 1.00 84.75 88 ILE A N 1
ATOM 716 C CA . ILE A 1 88 ? 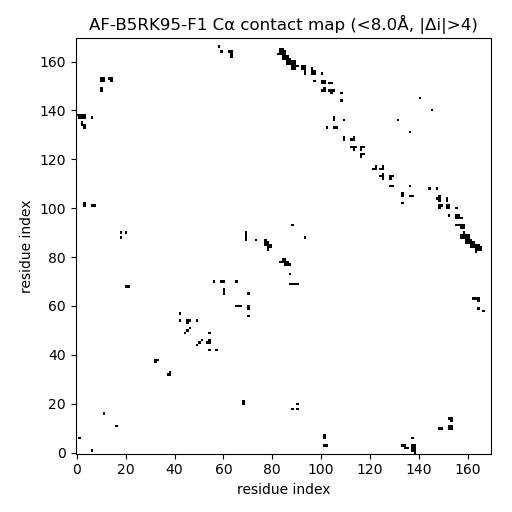-1.390 -1.638 9.644 1.00 84.75 88 ILE A CA 1
ATOM 717 C C . ILE A 1 88 ? -0.641 -1.177 8.405 1.00 84.75 88 ILE A C 1
ATOM 719 O O . ILE A 1 88 ? 0.226 -0.303 8.458 1.00 84.75 88 ILE A O 1
ATOM 723 N N . VAL A 1 89 ? -1.063 -1.709 7.263 1.00 79.50 89 VAL A N 1
ATOM 724 C CA . VAL A 1 89 ? -0.788 -1.101 5.966 1.00 79.50 89 VAL A CA 1
ATOM 725 C C . VAL A 1 89 ? -1.879 -0.073 5.682 1.00 79.50 89 VAL A C 1
ATOM 727 O O . VAL A 1 89 ? -3.052 -0.420 5.556 1.00 79.50 89 VAL A O 1
ATOM 730 N N . VAL A 1 90 ? -1.506 1.200 5.555 1.00 74.81 90 VAL A N 1
ATOM 731 C CA . VAL A 1 90 ? -2.451 2.284 5.274 1.00 74.81 90 VAL A CA 1
ATOM 732 C C . VAL A 1 90 ? -2.928 2.164 3.830 1.00 74.81 90 VAL A C 1
ATOM 734 O O . VAL A 1 90 ? -2.218 2.527 2.882 1.00 74.81 90 VAL A O 1
ATOM 737 N N . ALA A 1 91 ? -4.162 1.690 3.658 1.00 70.88 91 ALA A N 1
ATOM 738 C CA . ALA A 1 91 ? -4.718 1.330 2.359 1.00 70.88 91 ALA A CA 1
ATOM 739 C C . ALA A 1 91 ? -4.723 2.497 1.365 1.00 70.88 91 ALA A C 1
ATOM 741 O O . ALA A 1 91 ? -4.299 2.361 0.216 1.00 70.88 91 ALA A O 1
ATOM 742 N N . LYS A 1 92 ? -5.186 3.673 1.807 1.00 70.19 92 LYS A N 1
ATOM 743 C CA . LYS A 1 92 ? -5.331 4.855 0.941 1.00 70.19 92 LYS A CA 1
ATOM 744 C C . LYS A 1 92 ? -3.984 5.355 0.416 1.00 70.19 92 LYS A C 1
ATOM 746 O O . LYS A 1 92 ? -3.880 5.701 -0.756 1.00 70.19 92 LYS A O 1
ATOM 751 N N . GLN A 1 93 ? -2.974 5.422 1.282 1.00 64.81 93 GLN A N 1
ATOM 752 C CA . GLN A 1 93 ? -1.665 5.971 0.921 1.00 64.81 93 GLN A CA 1
ATOM 753 C C . GLN A 1 93 ? -0.872 4.984 0.060 1.00 64.81 93 GLN A C 1
ATOM 755 O O . GLN A 1 93 ? -0.306 5.396 -0.948 1.00 64.81 93 GLN A O 1
ATOM 760 N N . THR A 1 94 ? -0.953 3.688 0.370 1.00 72.19 94 THR A N 1
ATOM 761 C CA . THR A 1 94 ? -0.369 2.619 -0.455 1.00 72.19 94 THR A CA 1
ATOM 762 C C . THR A 1 94 ? -0.987 2.598 -1.860 1.00 72.19 94 THR A C 1
ATOM 764 O O . THR A 1 94 ? -0.264 2.653 -2.851 1.00 72.19 94 THR A O 1
ATOM 767 N N . LYS A 1 95 ? -2.323 2.677 -1.983 1.00 70.00 95 LYS A N 1
ATOM 768 C CA . LYS A 1 95 ? -2.998 2.786 -3.293 1.00 70.00 95 LYS A CA 1
ATOM 769 C C . LYS A 1 95 ? -2.646 4.067 -4.054 1.00 70.00 95 LYS A C 1
ATOM 771 O O . LYS A 1 95 ? -2.578 4.058 -5.281 1.00 70.00 95 LYS A O 1
ATOM 776 N N . ALA A 1 96 ? -2.445 5.182 -3.352 1.00 72.00 96 ALA A N 1
ATOM 777 C CA . ALA A 1 96 ? -2.036 6.433 -3.984 1.00 72.00 96 ALA A CA 1
ATOM 778 C C . ALA A 1 96 ? -0.606 6.346 -4.540 1.00 72.00 96 ALA A C 1
ATOM 780 O O . ALA A 1 96 ? -0.367 6.819 -5.650 1.00 72.00 96 ALA A O 1
ATOM 781 N N . ALA A 1 97 ? 0.322 5.721 -3.809 1.00 72.44 97 ALA A N 1
ATOM 782 C CA . ALA A 1 97 ? 1.674 5.445 -4.292 1.00 72.44 97 ALA A CA 1
ATOM 783 C C . ALA A 1 97 ? 1.644 4.510 -5.516 1.00 72.44 97 ALA A C 1
ATOM 785 O O . ALA A 1 97 ? 2.217 4.833 -6.556 1.00 72.44 97 ALA A O 1
ATOM 786 N N . GLU A 1 98 ? 0.864 3.428 -5.445 1.00 74.81 98 GLU A N 1
ATOM 787 C CA . GLU A 1 98 ? 0.629 2.504 -6.562 1.00 74.81 98 GLU A CA 1
ATOM 788 C C . GLU A 1 98 ? 0.049 3.176 -7.803 1.00 74.81 98 GLU A C 1
ATOM 790 O O . GLU A 1 98 ? 0.433 2.848 -8.916 1.00 74.81 98 GLU A O 1
ATOM 795 N N . ALA A 1 99 ? -0.898 4.102 -7.645 1.00 75.94 99 ALA A N 1
ATOM 796 C CA . ALA A 1 99 ? -1.505 4.801 -8.776 1.00 75.94 99 ALA A CA 1
ATOM 797 C C . ALA A 1 99 ? -0.548 5.807 -9.441 1.00 75.94 99 ALA A C 1
ATOM 799 O O . ALA A 1 99 ? -0.745 6.171 -10.600 1.00 75.94 99 ALA A O 1
ATOM 800 N N . ARG A 1 100 ? 0.478 6.275 -8.718 1.00 79.56 100 ARG A N 1
ATOM 801 C CA . ARG A 1 100 ? 1.483 7.224 -9.226 1.00 79.56 100 ARG A CA 1
ATOM 802 C C . ARG A 1 100 ? 2.652 6.522 -9.919 1.00 79.56 100 ARG A C 1
ATOM 804 O O . ARG A 1 100 ? 3.207 7.085 -10.860 1.00 79.56 100 ARG A O 1
ATOM 811 N N . ALA A 1 101 ? 3.007 5.311 -9.487 1.00 83.38 101 ALA A N 1
ATOM 812 C CA . ALA A 1 101 ? 4.169 4.581 -9.993 1.00 83.38 101 ALA A CA 1
ATOM 813 C C . ALA A 1 101 ? 4.154 4.317 -11.520 1.00 83.38 101 ALA A C 1
ATOM 815 O O . ALA A 1 101 ? 5.174 4.596 -12.152 1.00 83.38 101 ALA A O 1
ATOM 816 N N . PRO A 1 102 ? 3.036 3.901 -12.158 1.00 82.81 102 PRO A N 1
ATOM 817 C CA . PRO A 1 102 ? 2.992 3.690 -13.606 1.00 82.81 102 PRO A CA 1
ATOM 818 C C . PRO A 1 102 ? 3.235 4.969 -14.402 1.00 82.81 102 PRO A C 1
ATOM 820 O O . PRO A 1 102 ? 4.022 4.974 -15.342 1.00 82.81 102 PRO A O 1
ATOM 823 N N . ARG A 1 103 ? 2.616 6.081 -13.982 1.00 86.12 103 ARG A N 1
ATOM 824 C CA . ARG A 1 103 ? 2.827 7.388 -14.618 1.00 86.12 103 ARG A CA 1
ATOM 825 C C . ARG A 1 103 ? 4.280 7.832 -14.506 1.00 86.12 103 ARG A C 1
ATOM 827 O O . ARG A 1 103 ? 4.845 8.277 -15.493 1.00 86.12 103 ARG A O 1
ATOM 834 N N . LYS A 1 104 ? 4.903 7.648 -13.338 1.00 87.81 104 LYS A N 1
ATOM 835 C CA . LYS A 1 104 ? 6.329 7.946 -13.154 1.00 87.81 104 LYS A CA 1
ATOM 836 C C . LYS A 1 104 ? 7.209 7.118 -14.097 1.00 87.81 104 LYS A C 1
ATOM 838 O O . LYS A 1 104 ? 8.137 7.666 -14.673 1.00 87.81 104 LYS A O 1
ATOM 843 N N . GLY A 1 105 ? 6.918 5.827 -14.267 1.00 86.62 105 GLY A N 1
ATOM 844 C CA . GLY A 1 105 ? 7.675 4.974 -15.186 1.00 86.62 105 GLY A CA 1
ATOM 845 C C . GLY A 1 105 ? 7.534 5.393 -16.650 1.00 86.62 105 GLY A C 1
ATOM 846 O O . GLY A 1 105 ? 8.533 5.447 -17.356 1.00 86.62 105 GLY A O 1
ATOM 847 N N . ILE A 1 106 ? 6.333 5.785 -17.079 1.00 88.19 106 ILE A N 1
ATOM 848 C CA . ILE A 1 106 ? 6.106 6.305 -18.436 1.00 88.19 106 ILE A CA 1
ATOM 849 C C . ILE A 1 106 ? 6.882 7.604 -18.677 1.00 88.19 106 ILE A C 1
ATOM 851 O O . ILE A 1 106 ? 7.466 7.768 -19.743 1.00 88.19 106 ILE A O 1
ATOM 855 N N . GLU A 1 107 ? 6.942 8.510 -17.698 1.00 90.31 107 GLU A N 1
ATOM 856 C CA . GLU A 1 107 ? 7.741 9.738 -17.831 1.00 90.31 107 GLU A CA 1
ATOM 857 C C . GLU A 1 107 ? 9.247 9.452 -17.934 1.00 90.31 107 GLU A C 1
ATOM 859 O O . GLU A 1 107 ? 9.944 10.124 -18.690 1.00 90.31 107 GLU A O 1
ATOM 864 N N . ILE A 1 108 ? 9.756 8.428 -17.238 1.00 91.19 108 ILE A N 1
ATOM 865 C CA . ILE A 1 108 ? 11.158 7.999 -17.384 1.00 91.19 108 ILE A CA 1
ATOM 866 C C . ILE A 1 108 ? 11.421 7.503 -18.806 1.00 91.19 108 ILE A C 1
ATOM 868 O O . ILE A 1 108 ? 12.404 7.910 -19.418 1.00 91.19 108 ILE A O 1
ATOM 872 N N . VAL A 1 109 ? 10.532 6.670 -19.347 1.00 91.31 109 VAL A N 1
ATOM 873 C CA . VAL A 1 109 ? 10.652 6.149 -20.717 1.00 91.31 109 VAL A CA 1
ATOM 874 C C . VAL A 1 109 ? 10.557 7.281 -21.742 1.00 91.31 109 VAL A C 1
ATOM 876 O O . VAL A 1 109 ? 11.358 7.343 -22.675 1.00 91.31 109 VAL A O 1
ATOM 879 N N . ARG A 1 110 ? 9.644 8.242 -21.537 1.00 92.50 110 ARG A N 1
ATOM 880 C CA . ARG A 1 110 ? 9.560 9.454 -22.366 1.00 92.50 110 ARG A CA 1
ATOM 881 C C . ARG A 1 110 ? 10.890 10.201 -22.368 1.00 92.50 110 ARG A C 1
ATOM 883 O O . ARG A 1 110 ? 11.383 10.564 -23.433 1.00 92.50 110 ARG A O 1
ATOM 890 N N . GLN A 1 111 ? 11.472 10.416 -21.190 1.00 92.06 111 GLN A N 1
ATOM 891 C CA . GLN A 1 111 ? 12.738 11.127 -21.063 1.00 92.06 111 GLN A CA 1
ATOM 892 C C . GLN A 1 111 ? 13.887 10.365 -21.735 1.00 92.06 111 GLN A C 1
ATOM 894 O O . GLN A 1 111 ? 14.637 10.974 -22.487 1.00 92.06 111 GLN A O 1
ATOM 899 N N . GLN A 1 112 ? 13.969 9.040 -21.574 1.00 91.75 112 GLN A N 1
ATOM 900 C CA . GLN A 1 112 ? 14.977 8.208 -22.245 1.00 91.75 112 GLN A CA 1
ATOM 901 C C . GLN A 1 112 ? 14.892 8.309 -23.774 1.00 91.75 112 GLN A C 1
ATOM 903 O O . GLN A 1 112 ? 15.912 8.489 -24.437 1.00 91.75 112 GLN A O 1
ATOM 908 N N . ARG A 1 113 ? 13.681 8.262 -24.345 1.00 90.81 113 ARG A N 1
ATOM 909 C CA . ARG A 1 113 ? 13.480 8.415 -25.796 1.00 90.81 113 ARG A CA 1
ATOM 910 C C . ARG A 1 113 ? 13.805 9.826 -26.290 1.00 90.81 113 ARG A C 1
ATOM 912 O O . ARG A 1 113 ? 14.370 9.979 -27.372 1.00 90.81 113 ARG A O 1
ATOM 919 N N . LYS A 1 114 ? 13.496 10.856 -25.495 1.00 92.75 114 LYS A N 1
ATOM 920 C CA . LYS A 1 114 ? 13.898 12.244 -25.774 1.00 92.75 114 LYS A CA 1
ATOM 921 C C . LYS A 1 114 ? 15.415 12.409 -25.742 1.00 92.75 114 LYS A C 1
ATOM 923 O O . LYS A 1 114 ? 15.969 13.040 -26.637 1.00 92.75 114 LYS A O 1
ATOM 928 N N . ASP A 1 115 ? 16.086 11.830 -24.754 1.00 91.38 115 ASP A N 1
ATOM 929 C CA . ASP A 1 115 ? 17.541 11.905 -24.619 1.00 91.38 115 ASP A CA 1
ATOM 930 C C . ASP A 1 115 ? 18.244 11.159 -25.761 1.00 91.38 115 ASP A C 1
ATOM 932 O O . ASP A 1 115 ? 19.198 11.683 -26.333 1.00 91.38 115 ASP A O 1
ATOM 936 N N . ALA A 1 116 ? 17.721 10.000 -26.177 1.00 90.81 116 ALA A N 1
ATOM 937 C CA . ALA A 1 116 ? 18.214 9.269 -27.344 1.00 90.81 116 ALA A CA 1
ATOM 938 C C . ALA A 1 116 ? 18.048 10.072 -28.649 1.00 90.81 116 ALA A C 1
ATOM 940 O O . ALA A 1 116 ? 18.997 10.190 -29.424 1.00 90.81 116 ALA A O 1
ATOM 941 N N . ALA A 1 117 ? 16.879 10.687 -28.867 1.00 91.31 117 ALA A N 1
ATOM 942 C CA . ALA A 1 117 ? 16.635 11.550 -30.025 1.00 91.31 117 ALA A CA 1
ATOM 943 C C . ALA A 1 117 ? 17.549 12.786 -30.025 1.00 91.31 117 ALA A C 1
ATOM 945 O O . ALA A 1 117 ? 18.099 13.163 -31.058 1.00 91.31 117 ALA A O 1
ATOM 946 N N . ARG A 1 118 ? 17.773 13.383 -28.847 1.00 91.56 118 ARG A N 1
ATOM 947 C CA . ARG A 1 118 ? 18.706 14.500 -28.674 1.00 91.56 118 ARG A CA 1
ATOM 948 C C . ARG A 1 118 ? 20.143 14.094 -29.004 1.00 91.56 118 ARG A C 1
ATOM 950 O O . ARG A 1 118 ? 20.827 14.852 -29.684 1.00 91.56 118 ARG A O 1
ATOM 957 N N . LEU A 1 119 ? 20.595 12.929 -28.536 1.00 93.75 119 LEU A N 1
ATOM 958 C CA . LEU A 1 119 ? 21.939 12.408 -28.810 1.00 93.75 119 LEU A CA 1
ATOM 959 C C . LEU A 1 119 ? 22.147 12.139 -30.309 1.00 93.75 119 LEU A C 1
ATOM 961 O O . LEU A 1 119 ? 23.223 12.400 -30.837 1.00 93.75 119 LEU A O 1
ATOM 965 N N . ALA A 1 120 ? 21.104 11.668 -30.993 1.00 92.31 120 ALA A N 1
ATOM 966 C CA . ALA A 1 120 ? 21.098 11.433 -32.435 1.00 92.31 120 ALA A CA 1
ATOM 967 C C . ALA A 1 120 ? 20.908 12.711 -33.281 1.00 92.31 120 ALA A C 1
ATOM 969 O O . ALA A 1 120 ? 20.861 12.620 -34.505 1.00 92.31 120 ALA A O 1
ATOM 970 N N . ALA A 1 121 ? 20.775 13.886 -32.649 1.00 92.44 121 ALA A N 1
ATOM 971 C CA . ALA A 1 121 ? 20.414 15.154 -33.293 1.00 92.44 121 ALA A CA 1
ATOM 972 C C . ALA A 1 121 ? 19.103 15.100 -34.114 1.00 92.44 121 ALA A C 1
ATOM 974 O O . ALA A 1 121 ? 18.886 15.908 -35.019 1.00 92.44 121 ALA A O 1
ATOM 975 N N . ASP A 1 122 ? 18.196 14.177 -33.778 1.00 91.56 122 ASP A N 1
ATOM 976 C CA . ASP A 1 122 ? 16.890 14.043 -34.420 1.00 91.56 122 ASP A CA 1
ATOM 977 C C . ASP A 1 122 ? 15.845 14.894 -33.687 1.00 91.56 122 ASP A C 1
ATOM 979 O O . ASP A 1 122 ? 15.173 14.479 -32.733 1.00 91.56 122 ASP A O 1
ATOM 983 N N . HIS A 1 123 ? 15.701 16.128 -34.161 1.00 87.56 123 HIS A N 1
ATOM 984 C CA . HIS A 1 123 ? 14.742 17.085 -33.622 1.00 87.56 123 HIS A CA 1
ATOM 985 C C . HIS A 1 123 ? 13.278 16.685 -33.864 1.00 87.56 123 HIS A C 1
ATOM 987 O O . HIS A 1 123 ? 12.412 17.053 -33.066 1.00 87.56 123 HIS A O 1
ATOM 993 N N . ILE A 1 124 ? 12.982 15.921 -34.920 1.00 90.56 124 ILE A N 1
ATOM 994 C CA . ILE A 1 124 ? 11.616 15.485 -35.237 1.00 90.56 124 ILE A CA 1
ATOM 995 C C . ILE A 1 124 ? 11.189 14.411 -34.237 1.00 90.56 124 ILE A C 1
ATOM 997 O O . ILE A 1 124 ? 10.111 14.507 -33.640 1.00 90.56 124 ILE A O 1
ATOM 1001 N N . ALA A 1 125 ? 12.056 13.427 -33.988 1.00 85.94 125 ALA A N 1
ATOM 1002 C CA . ALA A 1 125 ? 11.813 12.412 -32.971 1.00 85.94 125 ALA A CA 1
ATOM 1003 C C . ALA A 1 125 ? 11.698 13.029 -31.571 1.00 85.94 125 ALA A C 1
ATOM 1005 O O . ALA A 1 125 ? 10.808 12.649 -30.810 1.00 85.94 125 ALA A O 1
ATOM 1006 N N . TYR A 1 126 ? 12.523 14.027 -31.240 1.00 91.00 126 TYR A N 1
ATOM 1007 C CA . TYR A 1 126 ? 12.425 14.722 -29.956 1.00 91.00 126 TYR A CA 1
ATOM 1008 C C . TYR A 1 126 ? 11.037 15.353 -29.745 1.00 91.00 126 TYR A C 1
ATOM 1010 O O . TYR A 1 126 ? 10.401 15.114 -28.718 1.00 91.00 126 TYR A O 1
ATOM 1018 N N . MET A 1 127 ? 10.533 16.104 -30.732 1.00 91.19 127 MET A N 1
ATOM 1019 C CA . MET A 1 127 ? 9.214 16.751 -30.655 1.00 91.19 127 MET A CA 1
ATOM 1020 C C . MET A 1 127 ? 8.061 15.737 -30.615 1.00 91.19 127 MET A C 1
ATOM 1022 O O . MET A 1 127 ? 7.069 15.942 -29.908 1.00 91.19 127 MET A O 1
ATOM 1026 N N . LYS A 1 128 ? 8.200 14.609 -31.326 1.00 91.12 128 LYS A N 1
ATOM 1027 C CA . LYS A 1 128 ? 7.249 13.490 -31.257 1.00 91.12 128 LYS A CA 1
ATOM 1028 C C . LYS A 1 128 ? 7.135 12.958 -29.826 1.00 91.12 128 LYS A C 1
ATOM 1030 O O . LYS A 1 128 ? 6.026 12.806 -29.320 1.00 91.12 128 LYS A O 1
ATOM 1035 N N . TRP A 1 129 ? 8.259 12.686 -29.164 1.00 90.19 129 TRP A N 1
ATOM 1036 C CA . TRP A 1 129 ? 8.252 12.146 -27.800 1.00 90.19 129 TRP A CA 1
ATOM 1037 C C . TRP A 1 129 ? 7.857 13.176 -26.740 1.00 90.19 129 TRP A C 1
ATOM 1039 O O . TRP A 1 129 ? 7.337 12.796 -25.695 1.00 90.19 129 TRP A O 1
ATOM 1049 N N . ASP A 1 130 ? 8.062 14.467 -26.992 1.00 89.50 130 ASP A N 1
ATOM 1050 C CA . ASP A 1 130 ? 7.639 15.529 -26.074 1.00 89.50 130 ASP A CA 1
ATOM 1051 C C . ASP A 1 130 ? 6.111 15.706 -26.039 1.00 89.50 130 ASP A C 1
ATOM 1053 O O . ASP A 1 130 ? 5.528 15.938 -24.982 1.00 89.50 130 ASP A O 1
ATOM 1057 N N . SER A 1 131 ? 5.451 15.525 -27.186 1.00 88.56 131 SER A N 1
ATOM 1058 C CA . SER A 1 131 ? 4.007 15.749 -27.352 1.00 88.56 131 SER A CA 1
ATOM 1059 C C . SER A 1 131 ? 3.137 14.490 -27.220 1.00 88.56 131 SER A C 1
ATOM 1061 O O . SER A 1 131 ? 1.913 14.595 -27.106 1.00 88.56 131 SER A O 1
ATOM 1063 N N . ILE A 1 132 ? 3.732 13.292 -27.217 1.00 91.50 132 ILE A N 1
ATOM 1064 C CA . ILE A 1 132 ? 2.987 12.029 -27.138 1.00 91.50 132 ILE A CA 1
ATOM 1065 C C . ILE A 1 132 ? 2.234 11.887 -25.804 1.00 91.50 132 ILE A C 1
ATOM 1067 O O . ILE A 1 132 ? 2.771 12.132 -24.718 1.00 91.50 132 ILE A O 1
ATOM 1071 N N . SER A 1 133 ? 0.981 11.429 -25.859 1.00 88.81 133 SER A N 1
ATOM 1072 C CA . SER A 1 133 ? 0.194 11.145 -24.654 1.00 88.81 133 SER A CA 1
ATOM 1073 C C . SER A 1 133 ? 0.744 9.930 -23.895 1.00 88.81 133 SER A C 1
ATOM 1075 O O . SER A 1 133 ? 1.368 9.046 -24.481 1.00 88.81 133 SER A O 1
ATOM 1077 N N . CYS A 1 134 ? 0.488 9.843 -22.585 1.00 84.75 134 CYS A N 1
ATOM 1078 C CA . CYS A 1 134 ? 0.907 8.680 -21.792 1.00 84.75 134 CYS A CA 1
ATOM 1079 C C . CYS A 1 134 ? 0.315 7.363 -22.322 1.00 84.75 134 CYS A C 1
ATOM 1081 O O . CYS A 1 134 ? 0.968 6.330 -22.229 1.00 84.75 134 CYS A O 1
ATOM 1083 N N . ASP A 1 135 ? -0.906 7.393 -22.869 1.00 85.38 135 ASP A N 1
ATOM 1084 C CA . ASP A 1 135 ? -1.562 6.207 -23.428 1.00 85.38 135 ASP A CA 1
ATOM 1085 C C . ASP A 1 135 ? -0.927 5.762 -24.744 1.00 85.38 135 ASP A C 1
ATOM 1087 O O . ASP A 1 135 ? -0.677 4.572 -24.926 1.00 85.38 135 ASP A O 1
ATOM 1091 N N . ALA A 1 136 ? -0.626 6.710 -25.637 1.00 85.19 136 ALA A N 1
ATOM 1092 C CA . ALA A 1 136 ? 0.043 6.410 -26.897 1.00 85.19 136 ALA A CA 1
ATOM 1093 C C . ALA A 1 136 ? 1.484 5.941 -26.664 1.00 85.19 136 ALA A C 1
ATOM 1095 O O . ALA A 1 136 ? 1.933 5.005 -27.317 1.00 85.19 136 ALA A O 1
ATOM 1096 N N . LEU A 1 137 ? 2.183 6.532 -25.688 1.00 87.25 137 LEU A N 1
ATOM 1097 C CA . LEU A 1 137 ? 3.509 6.071 -25.295 1.00 87.25 137 LEU A CA 1
ATOM 1098 C C . LEU A 1 137 ? 3.443 4.658 -24.716 1.00 87.25 137 LEU A C 1
ATOM 1100 O O . LEU A 1 137 ? 4.190 3.806 -25.168 1.00 87.25 137 LEU A O 1
ATOM 1104 N N . ALA A 1 138 ? 2.512 4.381 -23.796 1.00 85.94 138 ALA A N 1
ATOM 1105 C CA . ALA A 1 138 ? 2.331 3.049 -23.214 1.00 85.94 138 ALA A CA 1
ATOM 1106 C C . ALA A 1 138 ? 2.014 1.961 -24.254 1.00 85.94 138 ALA A C 1
ATOM 1108 O O . ALA A 1 138 ? 2.399 0.809 -24.062 1.00 85.94 138 ALA A O 1
ATOM 1109 N N . ALA A 1 139 ? 1.321 2.315 -25.339 1.00 86.56 139 ALA A N 1
ATOM 1110 C CA . ALA A 1 139 ? 1.028 1.397 -26.437 1.00 86.56 139 ALA A CA 1
ATOM 1111 C C . ALA A 1 139 ? 2.262 1.052 -27.285 1.00 86.56 139 ALA A C 1
ATOM 1113 O O . ALA A 1 139 ? 2.315 -0.036 -27.854 1.00 86.56 139 ALA A O 1
ATOM 1114 N N . ASP A 1 140 ? 3.231 1.966 -27.351 1.00 85.94 140 ASP A N 1
ATOM 1115 C CA . ASP A 1 140 ? 4.448 1.874 -28.164 1.00 85.94 140 ASP A CA 1
ATOM 1116 C C . ASP A 1 140 ? 5.677 1.415 -27.350 1.00 85.94 140 ASP A C 1
ATOM 1118 O O . ASP A 1 140 ? 6.801 1.430 -27.847 1.00 85.94 140 ASP A O 1
ATOM 1122 N N . MET A 1 141 ? 5.492 1.035 -26.079 1.00 87.81 141 MET A N 1
ATOM 1123 C CA . MET A 1 141 ? 6.57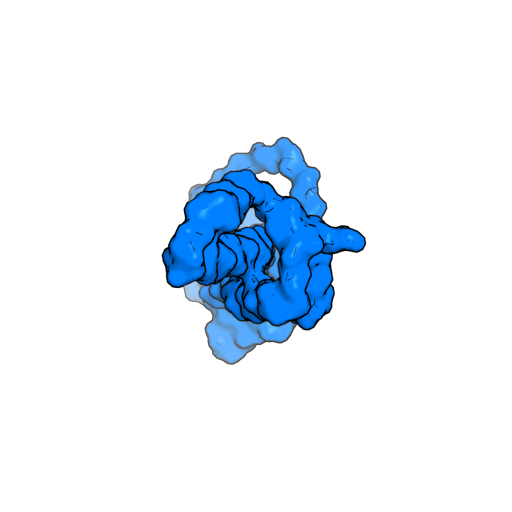6 0.585 -25.196 1.00 87.81 141 MET A CA 1
ATOM 1124 C C . MET A 1 141 ? 7.050 -0.830 -25.533 1.00 87.81 141 MET A C 1
ATOM 1126 O O . MET A 1 141 ? 6.258 -1.776 -25.565 1.00 87.81 141 MET A O 1
ATOM 1130 N N . SER A 1 142 ? 8.366 -0.982 -25.657 1.00 89.00 142 SER A N 1
ATOM 1131 C CA . SER A 1 142 ? 9.049 -2.277 -25.694 1.00 89.00 142 SER A CA 1
ATOM 1132 C C . SER A 1 142 ? 8.962 -3.008 -24.349 1.00 89.00 142 SER A C 1
ATOM 1134 O O . SER A 1 142 ? 8.679 -2.407 -23.309 1.00 89.00 142 SER A O 1
ATOM 1136 N N . ASP A 1 143 ? 9.243 -4.311 -24.347 1.00 86.06 143 ASP A N 1
ATOM 1137 C CA . ASP A 1 143 ? 9.201 -5.130 -23.130 1.00 86.06 143 ASP A CA 1
ATOM 1138 C C . ASP A 1 143 ? 10.217 -4.670 -22.065 1.00 86.06 143 ASP A C 1
ATOM 1140 O O . ASP A 1 143 ? 9.927 -4.707 -20.867 1.00 86.06 143 ASP A O 1
ATOM 1144 N N . GLU A 1 144 ? 11.376 -4.158 -22.487 1.00 86.12 144 GLU A N 1
ATOM 1145 C CA . GLU A 1 144 ? 12.399 -3.593 -21.596 1.00 86.12 144 GLU A CA 1
ATOM 1146 C C . GLU A 1 144 ? 11.904 -2.316 -20.905 1.00 86.12 144 GLU A C 1
ATOM 1148 O O . GLU A 1 144 ? 12.049 -2.142 -19.693 1.00 86.12 144 GLU A O 1
ATOM 1153 N N . GLU A 1 145 ? 11.235 -1.437 -21.650 1.00 87.56 145 GLU A N 1
ATOM 1154 C CA . GLU A 1 145 ? 10.647 -0.216 -21.099 1.00 87.56 145 GLU A CA 1
ATOM 1155 C C . GLU A 1 145 ? 9.455 -0.541 -20.183 1.00 87.56 145 GLU A C 1
ATOM 1157 O O . GLU A 1 145 ? 9.263 0.097 -19.142 1.00 87.56 145 GLU A O 1
ATOM 1162 N N . GLN A 1 146 ? 8.672 -1.575 -20.510 1.00 85.12 146 GLN A N 1
ATOM 1163 C CA . GLN A 1 146 ? 7.614 -2.079 -19.629 1.00 85.12 146 GLN A CA 1
ATOM 1164 C C . GLN A 1 146 ? 8.192 -2.604 -18.307 1.00 85.12 146 GLN A C 1
ATOM 1166 O O . GLN A 1 146 ? 7.603 -2.363 -17.248 1.00 85.12 146 GLN A O 1
ATOM 1171 N N . ALA A 1 147 ? 9.371 -3.234 -18.327 1.00 85.62 147 ALA A N 1
ATOM 1172 C CA . ALA A 1 147 ? 10.046 -3.697 -17.117 1.00 85.62 147 ALA A CA 1
ATOM 1173 C C . ALA A 1 147 ? 10.423 -2.544 -16.167 1.00 85.62 147 ALA A C 1
ATOM 1175 O O . ALA A 1 147 ? 10.345 -2.714 -14.947 1.00 85.62 147 ALA A O 1
ATOM 1176 N N . ILE A 1 148 ? 10.738 -1.347 -16.684 1.00 85.69 148 ILE A N 1
ATOM 1177 C CA . ILE A 1 148 ? 10.966 -0.142 -15.861 1.00 85.69 148 ILE A CA 1
ATOM 1178 C C . ILE A 1 148 ? 9.689 0.227 -15.097 1.00 85.69 148 ILE A C 1
ATOM 1180 O O . ILE A 1 148 ? 9.720 0.462 -13.882 1.00 85.69 148 ILE A O 1
ATOM 1184 N N . VAL A 1 149 ? 8.547 0.241 -15.791 1.00 84.81 149 VAL A N 1
ATOM 1185 C CA . VAL A 1 149 ? 7.242 0.522 -15.178 1.00 84.81 149 VAL A CA 1
ATOM 1186 C C . VAL A 1 149 ? 6.889 -0.541 -14.136 1.00 84.81 149 VAL A C 1
ATOM 1188 O O . VAL A 1 149 ? 6.491 -0.196 -13.021 1.00 84.81 149 VAL A O 1
ATOM 1191 N N . PHE A 1 150 ? 7.078 -1.823 -14.451 1.00 84.50 150 PHE A N 1
ATOM 1192 C CA . PHE A 1 150 ? 6.800 -2.919 -13.520 1.00 84.50 150 PHE A CA 1
ATOM 1193 C C . PHE A 1 150 ? 7.704 -2.869 -12.289 1.00 84.50 150 PHE A C 1
ATOM 1195 O O . PHE A 1 150 ? 7.215 -3.013 -11.169 1.00 84.50 150 PHE A O 1
ATOM 1202 N N . GLY A 1 151 ? 8.991 -2.567 -12.466 1.00 82.06 151 GLY A N 1
ATOM 1203 C CA . GLY A 1 151 ? 9.936 -2.397 -11.367 1.00 82.06 151 GLY A CA 1
ATOM 1204 C C . GLY A 1 151 ? 9.537 -1.267 -10.415 1.00 82.06 151 GLY A C 1
ATOM 1205 O O . GLY A 1 151 ? 9.635 -1.422 -9.198 1.00 82.06 151 GLY A O 1
ATOM 1206 N N . LEU A 1 152 ? 9.034 -0.147 -10.939 1.00 82.75 152 LEU A N 1
ATOM 1207 C CA . LEU A 1 152 ? 8.556 0.967 -10.113 1.00 82.75 152 LEU A CA 1
ATOM 1208 C C . LEU A 1 152 ? 7.257 0.655 -9.376 1.00 82.75 152 LEU A C 1
ATOM 1210 O O . LEU A 1 152 ? 7.096 1.076 -8.233 1.00 82.75 152 LEU A O 1
ATOM 1214 N N . VAL A 1 153 ? 6.337 -0.076 -10.004 1.00 81.31 153 VAL A N 1
ATOM 1215 C CA . VAL A 1 153 ? 5.104 -0.519 -9.342 1.00 81.31 153 VAL A CA 1
ATOM 1216 C C . VAL A 1 153 ? 5.421 -1.532 -8.245 1.00 81.31 153 VAL A C 1
ATOM 1218 O O . VAL A 1 153 ? 4.884 -1.414 -7.145 1.00 81.31 153 VAL A O 1
ATOM 1221 N N . ALA A 1 154 ? 6.333 -2.475 -8.496 1.00 78.06 154 ALA A N 1
ATOM 1222 C CA . ALA A 1 154 ? 6.782 -3.446 -7.502 1.00 78.06 154 ALA A CA 1
ATOM 1223 C C . ALA A 1 154 ? 7.425 -2.765 -6.282 1.00 78.06 154 ALA A C 1
ATOM 1225 O O . ALA A 1 154 ? 7.122 -3.125 -5.144 1.00 78.06 154 ALA A O 1
ATOM 1226 N N . LYS A 1 155 ? 8.247 -1.733 -6.520 1.00 80.19 155 LYS A N 1
ATOM 1227 C CA . LYS A 1 155 ? 8.923 -0.930 -5.486 1.00 80.19 155 LYS A CA 1
ATOM 1228 C C . LYS A 1 155 ? 8.055 0.178 -4.882 1.00 80.19 155 LYS A C 1
ATOM 1230 O O . LYS A 1 155 ? 8.551 0.924 -4.045 1.00 80.19 155 LYS A O 1
ATOM 1235 N N . ALA A 1 156 ? 6.798 0.336 -5.305 1.00 79.25 156 ALA A N 1
ATOM 1236 C CA . ALA A 1 156 ? 5.945 1.405 -4.799 1.00 79.25 156 ALA A CA 1
ATOM 1237 C C . ALA A 1 156 ? 5.765 1.272 -3.278 1.00 79.25 156 ALA A C 1
ATOM 1239 O O . ALA A 1 156 ? 5.319 0.229 -2.795 1.00 79.25 156 ALA A O 1
ATOM 1240 N N . ASP A 1 157 ? 6.097 2.330 -2.537 1.00 73.75 157 ASP A N 1
ATOM 1241 C CA . ASP A 1 157 ? 6.143 2.286 -1.076 1.00 73.75 157 ASP A CA 1
ATOM 1242 C C . ASP A 1 157 ? 4.818 1.823 -0.462 1.00 73.75 157 ASP A C 1
ATOM 1244 O O . ASP A 1 157 ? 3.744 2.386 -0.703 1.00 73.75 157 ASP A O 1
ATOM 1248 N N . VAL A 1 158 ? 4.915 0.800 0.385 1.00 76.31 158 VAL A N 1
ATOM 1249 C CA . VAL A 1 158 ? 3.817 0.358 1.242 1.00 76.31 158 VAL A CA 1
ATOM 1250 C C . VAL A 1 158 ? 3.886 1.163 2.524 1.00 76.31 158 VAL A C 1
ATOM 1252 O O . VAL A 1 158 ? 4.819 1.019 3.322 1.00 76.31 158 VAL A O 1
ATOM 1255 N N . LYS A 1 159 ? 2.892 2.025 2.743 1.00 80.12 159 LYS A N 1
ATOM 1256 C CA . LYS A 1 159 ? 2.876 2.823 3.960 1.00 80.12 159 LYS A CA 1
ATOM 1257 C C . LYS A 1 159 ? 2.410 1.966 5.124 1.00 80.12 159 LYS A C 1
ATOM 1259 O O . LYS A 1 159 ? 1.243 1.587 5.187 1.00 80.12 159 LYS A O 1
ATOM 1264 N N . HIS A 1 160 ? 3.311 1.760 6.072 1.00 81.50 160 HIS A N 1
ATOM 1265 C CA . HIS A 1 160 ? 2.985 1.206 7.374 1.00 81.50 160 HIS A CA 1
ATOM 1266 C C . HIS A 1 160 ? 2.710 2.344 8.356 1.00 81.50 160 HIS A C 1
ATOM 1268 O O . HIS A 1 160 ? 3.422 3.355 8.358 1.00 81.50 160 HIS A O 1
ATOM 1274 N N . ASP A 1 161 ? 1.674 2.182 9.170 1.00 83.38 161 ASP A N 1
ATOM 1275 C CA . ASP A 1 161 ? 1.441 3.019 10.341 1.00 83.38 161 ASP A CA 1
ATO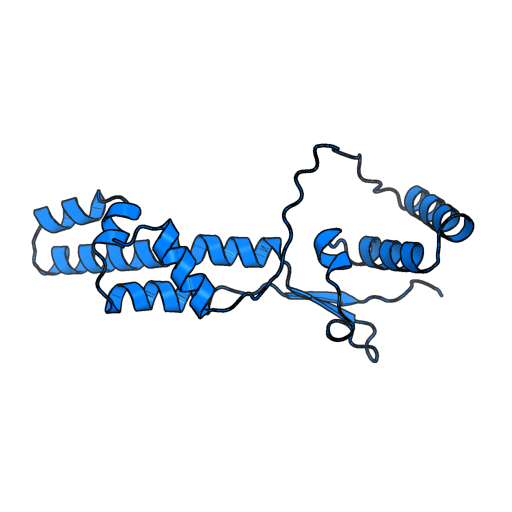M 1276 C C . ASP A 1 161 ? 1.418 2.140 11.585 1.00 83.38 161 ASP A C 1
ATOM 1278 O O . ASP A 1 161 ? 0.781 1.085 11.600 1.00 83.38 161 ASP A O 1
ATOM 1282 N N . LYS A 1 162 ? 2.153 2.570 12.610 1.00 86.56 162 LYS A N 1
ATOM 1283 C CA . LYS A 1 162 ? 2.337 1.841 13.863 1.00 86.56 162 LYS A CA 1
ATOM 1284 C C . LYS A 1 162 ? 1.867 2.721 15.006 1.00 86.56 162 LYS A C 1
ATOM 1286 O O . LYS A 1 162 ? 2.346 3.843 15.170 1.00 86.56 162 LYS A O 1
ATOM 1291 N N . LYS A 1 163 ? 0.943 2.200 15.807 1.00 86.31 163 LYS A N 1
ATOM 1292 C CA . LYS A 1 163 ? 0.354 2.908 16.943 1.00 86.31 163 LYS A CA 1
ATOM 1293 C C . LYS A 1 163 ? 0.376 2.024 18.178 1.00 86.31 163 LYS A C 1
ATOM 1295 O O . LYS A 1 163 ? 0.205 0.810 18.091 1.00 86.31 163 LYS A O 1
ATOM 1300 N N . LYS A 1 164 ? 0.604 2.640 19.337 1.00 83.25 164 LYS A N 1
ATOM 1301 C CA . LYS A 1 164 ? 0.457 1.960 20.622 1.00 83.25 164 LYS A CA 1
ATOM 1302 C C . LYS A 1 164 ? -1.029 1.901 20.954 1.00 83.25 164 LYS A C 1
ATOM 1304 O O . LYS A 1 164 ? -1.694 2.932 20.963 1.00 83.25 164 LYS A O 1
ATOM 1309 N N . VAL A 1 165 ? -1.532 0.698 21.186 1.00 75.69 165 VAL A N 1
ATOM 1310 C CA . VAL A 1 165 ? -2.921 0.425 21.551 1.00 75.69 165 VAL A CA 1
ATOM 1311 C C . VAL A 1 165 ? -2.921 0.056 23.0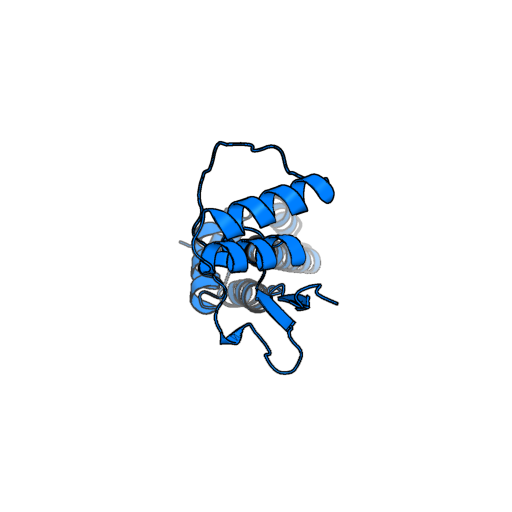28 1.00 75.69 165 VAL A C 1
ATOM 1313 O O . VAL A 1 165 ? -3.139 -1.085 23.411 1.00 75.69 165 VAL A O 1
ATOM 1316 N N . THR A 1 166 ? -2.563 1.020 23.871 1.00 65.06 166 THR A N 1
ATOM 1317 C CA . THR A 1 166 ? -2.745 0.889 25.318 1.00 65.06 166 THR A CA 1
ATOM 1318 C C . THR A 1 166 ? -4.071 1.517 25.687 1.00 65.06 166 THR A C 1
ATOM 1320 O O . THR A 1 166 ? -4.314 2.678 25.353 1.00 65.06 166 THR A O 1
ATOM 1323 N N . THR A 1 167 ? -4.903 0.775 26.409 1.00 54.94 167 THR A N 1
ATOM 1324 C CA . THR A 1 167 ? -6.013 1.353 27.161 1.00 54.94 167 THR A CA 1
ATOM 1325 C C . THR A 1 167 ? -5.424 2.354 28.146 1.00 54.94 167 THR A C 1
ATOM 1327 O O . THR A 1 167 ? -4.627 1.980 29.005 1.00 54.94 167 THR A O 1
ATOM 1330 N N . GLY A 1 168 ? -5.753 3.634 27.989 1.00 48.38 168 GLY A N 1
ATOM 1331 C CA . GLY A 1 168 ? -5.444 4.650 28.987 1.00 48.38 168 GLY A CA 1
ATOM 1332 C C . GLY A 1 168 ? -6.273 4.388 30.238 1.00 48.38 168 GLY A C 1
ATOM 1333 O O . GLY A 1 168 ? -7.327 4.986 30.401 1.00 48.38 168 GLY A O 1
ATOM 1334 N N . HIS A 1 169 ? -5.818 3.461 31.073 1.00 39.28 169 HIS A N 1
ATOM 1335 C CA . HIS A 1 169 ? -6.328 3.228 32.415 1.00 39.28 169 HIS A CA 1
ATOM 1336 C C . HIS A 1 169 ? -5.134 3.011 33.346 1.00 39.28 169 HIS A C 1
ATOM 1338 O O . HIS A 1 169 ? -4.644 1.895 33.513 1.00 39.28 169 HIS A O 1
ATOM 1344 N N . HIS A 1 170 ? -4.662 4.125 33.901 1.00 35.53 170 HIS A N 1
ATOM 1345 C CA . HIS A 1 170 ? -4.338 4.219 35.318 1.00 35.53 170 HIS A CA 1
ATOM 1346 C C . HIS A 1 170 ? -5.359 5.168 35.938 1.00 35.53 170 HIS A C 1
ATOM 1348 O O . HIS A 1 170 ? -5.709 6.152 35.242 1.00 35.53 170 HIS A O 1
#

Sequence (170 aa):
MFNLQTLTAKARELRGNVVKAVSTKGSRTMTPVYDRDEQRKLRERIQQTQPDWILLWWDIATVTGWRTSDVCNLRYSCINWETGTATIVVAKQTKAAEARAPRKGIEIVRQQRKDAARLAADHIAYMKWDSISCDALAADMSDEEQAIVFGLVAKADVKHDKKKVTTGHH

pLDDT: mean 80.39, std 12.61, range [35.53, 94.5]

Solvent-accessible surface area (backbone atoms only — not comparable to full-atom values): 9943 Å² total; per-residue (Å²): 134,49,31,54,68,56,49,46,50,53,36,44,61,75,60,46,84,89,65,92,73,84,86,78,93,74,90,76,86,72,84,81,84,80,51,66,69,60,49,50,54,50,50,54,50,37,64,75,74,45,60,69,69,57,43,51,50,49,54,51,34,69,71,61,68,52,52,70,72,56,60,74,64,64,51,75,90,30,46,43,78,91,78,34,31,38,47,46,71,42,57,70,60,23,50,51,36,46,68,45,21,44,57,53,29,51,52,51,49,38,48,53,54,29,52,52,20,55,76,70,69,35,64,68,57,25,52,52,47,72,71,53,49,70,42,62,48,46,48,69,54,51,74,72,58,47,47,50,23,35,52,39,36,60,64,34,61,75,40,71,49,75,39,72,65,69,82,94,73,131

Secondary structure (DSSP, 8-state):
---HHHHHHHHHHHH--S-----------PPP---HHHHHHHHHHHHHHS-HHHHHHHHHHHHH---HHHHHT--GGGEETTTTEEEEE-HHHHHHHHHHHHHHHHHHHHHHHHHHHHHTT-HHHHHHHHH--HHHHHHT--HHHHHHHHHHHHT----EEEEE------

Nearest PDB structures (foldseek):
  5hxy-assembly5_E  TM=7.401E-01  e=7.672E-01  Thermoplasma acidophilum DSM 1728
  6en2-assembly1_B  TM=6.584E-01  e=1.817E+00  Enterococcus faecalis
  6en1-assembly1_A  TM=7.100E-01  e=5.415E+00  Enterococcus faecalis
  1l8t-assembly1_A  TM=1.488E-01  e=4.303E+00  Ent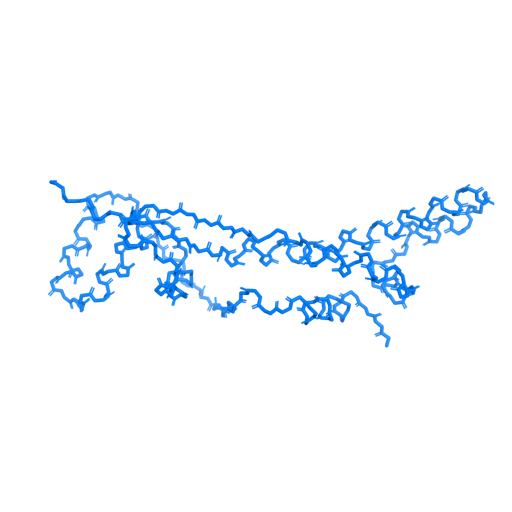erococcus faecalis

Organism: Klebsiella variicola (strain 342) (NCBI:txid507522)

Radius of gyration: 23.4 Å; Cα contacts (8 Å, |Δi|>4): 152; chains: 1; bounding box: 48×28×71 Å

InterPro domains:
  IPR011010 DNA breaking-rejoining enzyme, catalytic core [SSF56349] (15-114)
  IPR013762 Integrase-like, catalytic domain superfamily [G3DSA:1.10.443.10] (24-170)

Mean predicted aligned error: 10.66 Å

Foldseek 3Di:
DDFLVNLLVVLDVVLDCPDDFDDDDDPDPDDDDPDPVVLVVVLVCCVVPHDPVVSVLSLCCVQQVADSRFSVPFDPVQADPVQQKGKTFRPVVLVVLSVVLLVVLLVVVLVVQLVVCVVVVNPVSNVVSVPDDSGRSRVVDDPVSSVSSSVSSNVRDGDMDMGRSDDPDD